Protein AF-A0A3N8IE94-F1 (afdb_monomer)

Foldseek 3Di:
DVQLVLLVVLCVVLVPPPDDPVLVVVCVVPVPCVPNPDPVVVVVVVCCSRCVSVVVVVVLCVVCVPDDDPVVSVVVVVVSSVVNSVVSVCVSCVSVVVVVVVVVVD

Solvent-accessible surface area (backbone atoms only — not comparable to full-atom values): 6148 Å² total; per-residue (Å²): 109,68,25,43,52,53,42,51,49,48,54,52,53,64,69,67,50,88,70,63,67,88,70,58,64,67,44,74,77,68,61,55,49,88,77,70,44,63,66,67,58,56,52,50,51,52,49,49,66,45,46,51,45,31,52,54,51,52,51,52,47,64,55,32,76,80,74,52,57,72,71,58,42,50,53,53,51,51,52,52,50,52,52,52,50,51,51,53,50,43,66,66,42,49,78,53,54,61,51,53,58,59,61,75,75,106

Radius of gyration: 17.53 Å; Cα contacts (8 Å, |Δi|>4): 52; chains: 1; bounding box: 43×29×46 Å

Seq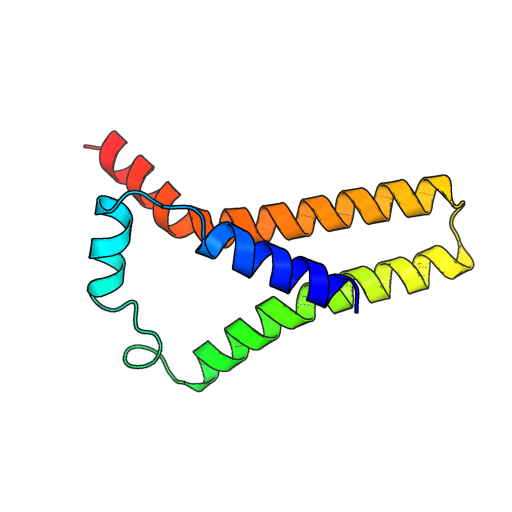uence (106 aa):
MWGLLVAAACLYVFGHIPWPDALQSRSAGCSDMEHCAPHAVYIATLLITVIWPSVVFATLNVFAYKRWSLRRWSIKFAASTLFVMLIYLLLHVAPYLWLVDRWLAR

Structure (mmCIF, N/CA/C/O backbone):
data_AF-A0A3N8IE94-F1
#
_entry.id   AF-A0A3N8IE94-F1
#
loop_
_atom_site.group_PDB
_atom_site.id
_atom_site.type_symbol
_atom_site.label_atom_id
_atom_site.label_alt_id
_atom_site.label_comp_id
_atom_site.label_asym_id
_atom_site.label_entity_id
_atom_site.label_seq_id
_atom_site.pdbx_PDB_ins_code
_atom_site.Cartn_x
_atom_site.Cartn_y
_atom_site.Cartn_z
_atom_site.occupancy
_atom_site.B_iso_or_equiv
_atom_site.auth_seq_id
_atom_site.auth_comp_id
_atom_site.auth_asym_id
_atom_site.auth_atom_id
_atom_site.pdbx_PDB_model_num
ATOM 1 N N . MET A 1 1 ? -12.677 -3.606 2.603 1.00 69.00 1 MET A N 1
ATOM 2 C CA . MET A 1 1 ? -12.817 -2.789 1.374 1.00 69.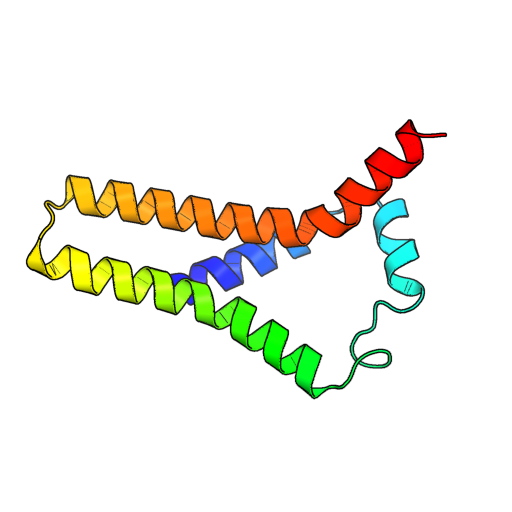00 1 MET A CA 1
ATOM 3 C C . MET A 1 1 ? -11.872 -1.587 1.340 1.00 69.00 1 MET A C 1
ATOM 5 O O . MET A 1 1 ? -11.334 -1.330 0.277 1.00 69.00 1 MET A O 1
ATOM 9 N N . TRP A 1 2 ? -11.594 -0.893 2.456 1.00 81.25 2 TRP A N 1
ATOM 10 C CA . TRP A 1 2 ? -10.675 0.265 2.453 1.00 81.25 2 TRP A CA 1
ATOM 11 C C . TRP A 1 2 ? -9.277 -0.020 1.876 1.00 81.25 2 TRP A C 1
ATOM 13 O O . TRP A 1 2 ? -8.803 0.734 1.039 1.00 81.25 2 TRP A O 1
ATOM 23 N N . GLY A 1 3 ? -8.641 -1.136 2.250 1.00 78.00 3 GLY A N 1
ATOM 24 C CA . GLY A 1 3 ? -7.313 -1.485 1.724 1.00 78.00 3 GLY A CA 1
ATOM 25 C C . GLY A 1 3 ? -7.269 -1.659 0.202 1.00 78.00 3 GLY A C 1
ATOM 26 O O . GLY A 1 3 ? -6.333 -1.192 -0.432 1.00 78.00 3 GLY A O 1
ATOM 27 N N . LEU A 1 4 ? -8.313 -2.253 -0.380 1.00 83.50 4 LEU A N 1
ATOM 28 C CA . LEU A 1 4 ? -8.497 -2.373 -1.830 1.00 83.50 4 LEU A CA 1
ATOM 29 C C . LEU A 1 4 ? -8.647 -1.006 -2.511 1.00 83.50 4 LEU A C 1
ATOM 31 O O . LEU A 1 4 ? -8.066 -0.788 -3.567 1.00 83.50 4 LEU A O 1
ATOM 35 N N . LEU A 1 5 ? -9.391 -0.079 -1.899 1.00 84.81 5 LEU A N 1
ATOM 36 C CA . LEU A 1 5 ? -9.546 1.282 -2.423 1.00 84.81 5 LEU A CA 1
ATOM 37 C C . LEU A 1 5 ? -8.217 2.040 -2.416 1.00 84.81 5 LEU A C 1
ATOM 39 O O . LEU A 1 5 ? -7.877 2.674 -3.409 1.00 84.81 5 LEU A O 1
ATOM 43 N N . VAL A 1 6 ? -7.448 1.936 -1.327 1.00 81.88 6 VAL A N 1
ATOM 44 C CA . VAL A 1 6 ? -6.111 2.541 -1.233 1.00 81.88 6 VAL A CA 1
ATOM 45 C C . VAL A 1 6 ? -5.182 1.946 -2.291 1.00 81.88 6 VAL A C 1
ATOM 47 O O . VAL A 1 6 ? -4.539 2.695 -3.015 1.00 81.88 6 VAL A O 1
ATOM 50 N N . ALA A 1 7 ? -5.164 0.618 -2.437 1.00 83.31 7 ALA A N 1
ATOM 51 C CA . ALA A 1 7 ? -4.390 -0.063 -3.472 1.00 83.31 7 ALA A CA 1
ATOM 52 C C . ALA A 1 7 ? -4.737 0.442 -4.881 1.00 83.31 7 ALA A C 1
ATOM 54 O O . ALA A 1 7 ? -3.847 0.831 -5.634 1.00 83.31 7 ALA A O 1
ATOM 55 N N . ALA A 1 8 ? -6.029 0.482 -5.220 1.00 83.19 8 ALA A N 1
ATOM 56 C CA . ALA A 1 8 ? -6.503 0.947 -6.520 1.00 83.19 8 ALA A CA 1
ATOM 57 C C . ALA A 1 8 ? -6.142 2.418 -6.772 1.00 83.19 8 ALA A C 1
ATOM 59 O O . ALA A 1 8 ? -5.651 2.751 -7.847 1.00 83.19 8 ALA A O 1
ATOM 60 N N . ALA A 1 9 ? -6.328 3.285 -5.772 1.00 83.56 9 ALA A N 1
ATOM 61 C CA . ALA A 1 9 ? -5.979 4.697 -5.870 1.00 83.56 9 ALA A CA 1
ATOM 62 C C . ALA A 1 9 ? -4.472 4.899 -6.080 1.00 83.56 9 ALA A C 1
ATOM 64 O O . ALA A 1 9 ? -4.083 5.671 -6.950 1.00 83.56 9 ALA A O 1
ATOM 65 N N . CYS A 1 10 ? -3.620 4.181 -5.341 1.00 83.50 10 CYS A N 1
ATOM 66 C CA . CYS A 1 10 ? -2.169 4.251 -5.517 1.00 83.50 10 CYS A CA 1
ATOM 67 C C . CYS A 1 10 ? -1.742 3.794 -6.915 1.00 83.50 10 CYS A C 1
ATOM 69 O O . CYS A 1 10 ? -0.974 4.491 -7.572 1.00 83.50 10 CYS A O 1
ATOM 71 N N . LEU A 1 11 ? -2.254 2.651 -7.380 1.00 82.31 11 LEU A N 1
ATOM 72 C CA . LEU A 1 11 ? -1.944 2.130 -8.713 1.00 82.31 11 LEU A CA 1
ATOM 73 C C . LEU A 1 11 ? -2.390 3.097 -9.813 1.00 82.31 11 LEU A C 1
ATOM 75 O O . LEU A 1 11 ? -1.633 3.359 -10.743 1.00 82.31 11 LEU A O 1
ATOM 79 N N . TYR A 1 12 ? -3.588 3.668 -9.677 1.00 84.81 12 TYR A N 1
ATOM 80 C CA . TYR A 1 12 ? -4.113 4.643 -10.624 1.00 84.81 12 TYR A CA 1
ATOM 81 C C . TYR A 1 12 ? -3.265 5.916 -10.654 1.00 84.81 12 TYR A C 1
ATOM 83 O O . TYR A 1 12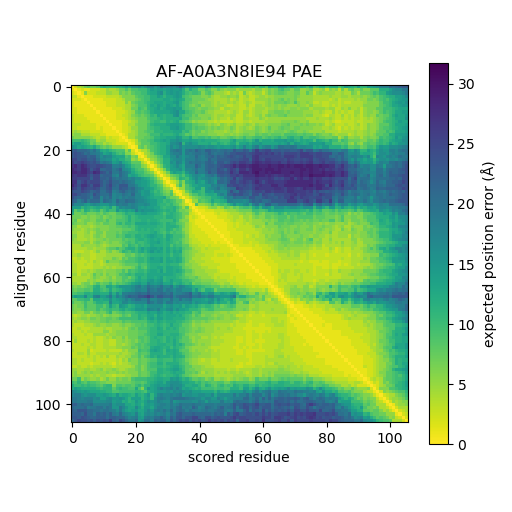 ? -2.814 6.320 -11.722 1.00 84.81 12 TYR A O 1
ATOM 91 N N . VAL A 1 13 ? -3.024 6.533 -9.493 1.00 85.06 13 VAL A N 1
ATOM 92 C CA . VAL A 1 13 ? -2.290 7.800 -9.401 1.00 85.06 13 VAL A CA 1
ATOM 93 C C . VAL A 1 13 ? -0.861 7.623 -9.894 1.00 85.06 13 VAL A C 1
ATOM 95 O O . VAL A 1 13 ? -0.444 8.352 -10.785 1.00 85.06 13 VAL A O 1
ATOM 98 N N . PHE A 1 14 ? -0.118 6.643 -9.375 1.00 81.38 14 PHE A N 1
ATOM 99 C CA . PHE A 1 14 ? 1.284 6.460 -9.756 1.00 81.38 14 PHE A CA 1
ATOM 100 C C . PHE A 1 14 ? 1.449 5.995 -11.204 1.00 81.38 14 PHE A C 1
ATOM 102 O O . PHE A 1 14 ? 2.437 6.362 -11.833 1.00 81.38 14 PHE A O 1
ATOM 109 N N . GLY A 1 15 ? 0.471 5.272 -11.757 1.00 76.69 15 GLY A N 1
ATOM 110 C CA . GLY A 1 15 ? 0.446 4.917 -13.177 1.00 76.69 15 GLY A CA 1
ATOM 111 C C . GLY A 1 15 ? 0.147 6.088 -14.121 1.00 76.69 15 GLY A C 1
ATOM 112 O O . GLY A 1 15 ? 0.527 6.024 -15.283 1.00 76.69 15 GLY A O 1
ATOM 113 N N . HIS A 1 16 ? -0.505 7.155 -13.644 1.00 81.12 16 HIS A N 1
ATOM 114 C CA . HIS A 1 16 ? -0.817 8.350 -14.447 1.00 81.12 16 HIS A CA 1
ATOM 115 C C . HIS A 1 16 ? 0.190 9.491 -14.274 1.00 81.12 16 HIS A C 1
ATOM 117 O O . HIS A 1 16 ? 0.089 10.504 -14.966 1.00 81.12 16 HIS A O 1
ATOM 123 N N . ILE A 1 17 ? 1.149 9.364 -13.354 1.00 81.50 17 ILE A N 1
ATOM 124 C CA . ILE A 1 17 ? 2.246 10.324 -13.259 1.00 81.50 17 ILE A CA 1
ATOM 125 C C . ILE A 1 17 ? 3.131 10.140 -14.501 1.00 81.50 17 ILE A C 1
ATOM 127 O O . ILE A 1 17 ? 3.569 9.020 -14.762 1.00 81.50 17 ILE A O 1
ATOM 131 N N . PRO A 1 18 ? 3.400 11.204 -15.278 1.00 73.25 18 PRO A N 1
ATOM 132 C CA . PRO A 1 18 ? 4.284 11.121 -16.432 1.00 73.25 18 PRO A CA 1
ATOM 133 C C . PRO A 1 18 ? 5.731 10.982 -15.947 1.00 73.25 18 PRO A C 1
ATOM 135 O O . PRO A 1 18 ? 6.398 11.964 -15.617 1.00 73.25 18 PRO A O 1
ATOM 138 N N . TRP A 1 19 ? 6.201 9.741 -15.846 1.00 71.81 19 TRP A N 1
ATOM 139 C CA . TRP A 1 19 ? 7.596 9.438 -15.546 1.00 71.81 19 TRP A CA 1
ATOM 140 C C . TRP A 1 19 ? 8.469 9.729 -16.784 1.00 71.81 19 TRP A C 1
ATOM 142 O O . TRP A 1 19 ? 8.017 9.498 -17.901 1.00 71.81 19 TRP A O 1
ATOM 152 N N . PRO A 1 20 ? 9.702 10.248 -16.626 1.00 69.69 20 PRO A N 1
ATOM 153 C CA . PRO A 1 20 ? 10.565 10.608 -17.758 1.00 69.69 20 PRO A CA 1
ATOM 154 C C . PRO A 1 20 ? 10.812 9.460 -18.761 1.00 69.69 20 PRO A C 1
ATOM 156 O O . PRO A 1 20 ? 11.140 8.350 -18.356 1.00 69.69 20 PRO A O 1
ATOM 159 N N . ASP A 1 21 ? 10.775 9.736 -20.070 1.00 56.31 21 ASP A N 1
ATOM 160 C CA . ASP A 1 21 ? 10.826 8.722 -21.149 1.00 56.31 21 ASP A CA 1
ATOM 161 C C . ASP A 1 21 ? 12.095 7.841 -21.151 1.00 56.31 21 ASP A C 1
ATOM 163 O O . ASP A 1 21 ? 12.058 6.662 -21.510 1.00 56.31 21 ASP A O 1
ATOM 167 N N . ALA A 1 22 ? 13.231 8.364 -20.673 1.00 53.06 22 ALA A N 1
ATOM 168 C CA . ALA A 1 22 ? 14.462 7.585 -20.479 1.00 53.06 22 ALA A CA 1
ATOM 169 C C . ALA A 1 22 ? 14.311 6.446 -19.440 1.00 53.06 22 ALA A C 1
ATOM 171 O O . ALA A 1 22 ? 15.136 5.531 -19.404 1.00 53.06 22 ALA A O 1
ATOM 172 N N . LEU A 1 23 ? 13.260 6.493 -18.613 1.00 52.19 23 LEU A N 1
ATOM 173 C CA . LEU A 1 23 ? 12.887 5.483 -17.616 1.00 52.19 23 LEU A CA 1
ATOM 174 C C . LEU A 1 23 ? 11.905 4.441 -18.172 1.00 52.19 23 LEU A C 1
ATOM 176 O O . LEU A 1 23 ? 11.809 3.354 -17.611 1.00 52.19 23 LEU A O 1
ATOM 180 N N . GLN A 1 24 ? 11.221 4.738 -19.280 1.00 50.00 24 GLN A N 1
ATOM 181 C CA . GLN A 1 24 ? 10.214 3.871 -19.900 1.00 50.00 24 GLN A CA 1
ATOM 182 C C . GLN A 1 24 ? 10.814 2.943 -20.974 1.00 50.00 24 GLN A C 1
ATOM 184 O O . GLN A 1 24 ? 10.307 1.852 -21.227 1.00 50.00 24 GLN A O 1
ATOM 189 N N . SER A 1 25 ? 11.952 3.330 -21.558 1.00 43.84 25 SER A N 1
ATOM 190 C CA . SER A 1 25 ? 12.607 2.599 -22.654 1.00 43.84 25 SER A CA 1
ATOM 191 C C . SER A 1 25 ? 13.399 1.352 -22.235 1.00 43.84 25 SER A C 1
ATOM 193 O O . SER A 1 25 ? 13.730 0.537 -23.092 1.00 43.84 25 SER A O 1
ATOM 195 N N . ARG A 1 26 ? 13.742 1.169 -20.948 1.00 48.12 26 ARG A N 1
ATOM 196 C CA . ARG A 1 26 ? 14.540 0.003 -20.493 1.00 48.12 26 ARG A CA 1
ATOM 197 C C . ARG A 1 26 ? 13.717 -1.094 -19.811 1.00 48.12 26 ARG A C 1
ATOM 199 O O . ARG A 1 26 ? 14.203 -2.215 -19.690 1.00 48.12 26 ARG A O 1
ATOM 206 N N . SER A 1 27 ? 12.461 -0.821 -19.469 1.00 47.53 27 SER A N 1
ATOM 207 C CA . SER A 1 27 ? 11.441 -1.852 -19.240 1.00 47.53 27 SER A CA 1
ATOM 208 C C . SER A 1 27 ? 11.117 -2.606 -20.540 1.00 47.53 27 SER A C 1
ATOM 210 O O . SER A 1 27 ? 10.966 -3.821 -20.523 1.00 47.53 27 SER A O 1
ATOM 212 N N . ALA A 1 28 ? 11.175 -1.947 -21.700 1.00 48.62 28 ALA A N 1
ATOM 213 C CA . ALA A 1 28 ? 10.900 -2.572 -23.001 1.00 48.62 28 ALA A CA 1
ATOM 214 C C . ALA A 1 28 ? 11.892 -3.684 -23.436 1.00 48.62 28 ALA A C 1
ATOM 216 O O . ALA A 1 28 ? 11.690 -4.312 -24.469 1.00 48.62 28 ALA A O 1
ATOM 217 N N . GLY A 1 29 ? 12.968 -3.947 -22.678 1.00 48.62 29 GLY A N 1
ATOM 218 C CA . GLY A 1 29 ? 13.945 -4.996 -23.008 1.00 48.62 29 GLY A CA 1
ATOM 219 C C . GLY A 1 29 ? 13.555 -6.425 -22.593 1.00 48.62 29 GLY A C 1
ATOM 220 O O . GLY A 1 29 ? 14.059 -7.365 -23.196 1.00 48.62 29 GLY A O 1
ATOM 221 N N . CYS A 1 30 ? 12.710 -6.591 -21.563 1.00 54.41 30 CYS A N 1
ATOM 222 C CA . CYS A 1 30 ? 12.032 -7.848 -21.154 1.00 54.41 30 CYS A CA 1
ATOM 223 C C . CYS A 1 30 ? 11.150 -7.606 -19.897 1.00 54.41 30 CYS A C 1
ATOM 225 O O . CYS A 1 30 ? 11.141 -8.427 -18.981 1.00 54.41 30 CYS A O 1
ATOM 227 N N . SER A 1 31 ? 10.478 -6.453 -19.750 1.00 51.81 31 SER A N 1
ATOM 228 C CA . SER A 1 31 ? 9.561 -6.222 -18.612 1.00 51.81 31 SER A CA 1
ATOM 229 C C . SER A 1 31 ? 8.127 -6.652 -18.887 1.00 51.81 31 SER A C 1
ATOM 231 O O . SER A 1 31 ? 7.288 -6.523 -17.995 1.00 51.81 31 SER A O 1
ATOM 233 N N . ASP A 1 32 ? 7.841 -7.158 -20.084 1.00 52.25 32 ASP A N 1
ATOM 234 C CA . ASP A 1 32 ? 6.590 -7.843 -20.376 1.00 52.25 32 ASP A CA 1
ATOM 235 C C . ASP A 1 32 ? 6.617 -9.190 -19.648 1.00 52.25 32 ASP A C 1
ATOM 237 O O . ASP A 1 32 ? 7.027 -10.233 -20.161 1.00 52.25 32 ASP A O 1
ATOM 241 N N . MET A 1 33 ? 6.207 -9.146 -18.378 1.00 50.88 33 MET A N 1
ATOM 242 C CA . MET A 1 33 ? 6.053 -10.311 -17.501 1.00 50.88 33 MET A CA 1
ATOM 243 C C . MET A 1 33 ? 5.100 -11.359 -18.097 1.00 50.88 33 MET A C 1
ATOM 245 O O . MET A 1 33 ? 5.142 -12.515 -17.688 1.00 50.88 33 MET A O 1
ATOM 249 N N . GLU A 1 34 ? 4.264 -10.965 -19.062 1.00 52.81 34 GLU A N 1
ATOM 250 C CA . GLU A 1 34 ? 3.399 -11.853 -19.842 1.00 52.81 34 GLU A CA 1
ATOM 251 C C . GLU A 1 34 ? 4.173 -12.810 -20.763 1.00 52.81 34 GLU A C 1
ATOM 253 O O . GLU A 1 34 ? 3.669 -13.888 -21.066 1.00 52.81 34 GLU A O 1
ATOM 258 N N . HIS A 1 35 ? 5.404 -12.460 -21.155 1.00 51.66 35 HIS A N 1
ATOM 259 C CA . HIS A 1 35 ? 6.257 -13.289 -22.013 1.00 51.66 35 HIS A CA 1
ATOM 260 C C . HIS A 1 35 ? 7.542 -13.784 -21.324 1.00 51.66 35 HIS A C 1
ATOM 262 O O . HIS A 1 35 ? 8.011 -14.871 -21.660 1.00 51.66 35 HIS A O 1
ATOM 268 N N . CYS A 1 36 ? 8.115 -13.041 -20.364 1.00 55.12 36 CYS A N 1
ATOM 269 C CA . CYS A 1 36 ? 9.426 -13.377 -19.773 1.00 55.12 36 CYS A CA 1
ATOM 270 C C . CYS A 1 36 ? 9.358 -14.117 -18.410 1.00 55.12 36 CYS A C 1
ATOM 272 O O . CYS A 1 36 ? 10.378 -14.644 -17.962 1.00 55.12 36 CYS A O 1
ATOM 274 N N . ALA A 1 37 ? 8.200 -14.191 -17.736 1.00 56.00 37 ALA A N 1
ATOM 275 C CA . ALA A 1 37 ? 8.052 -14.832 -16.419 1.00 56.00 37 ALA A CA 1
ATOM 276 C C . ALA A 1 37 ? 6.960 -15.921 -16.418 1.00 56.00 37 ALA A C 1
ATOM 278 O O . ALA A 1 37 ? 6.015 -15.848 -17.202 1.00 56.00 37 ALA A O 1
ATOM 279 N N . PRO A 1 38 ? 7.026 -16.936 -15.529 1.00 69.56 38 PRO A N 1
ATOM 280 C CA . PRO A 1 38 ? 5.951 -17.914 -15.416 1.00 69.56 38 PRO A CA 1
ATOM 281 C C . PRO A 1 38 ? 4.654 -17.192 -15.035 1.00 69.56 38 PRO A C 1
ATOM 283 O O . PRO A 1 38 ? 4.608 -16.507 -14.015 1.00 69.56 38 PRO A O 1
ATOM 286 N N . HIS A 1 39 ? 3.588 -17.385 -15.814 1.00 69.62 39 HIS A N 1
ATOM 287 C CA . HIS A 1 39 ? 2.284 -16.723 -15.646 1.00 69.62 39 HIS A CA 1
ATOM 288 C C . HIS A 1 39 ? 1.734 -16.791 -14.202 1.00 69.62 39 HIS A C 1
ATOM 290 O O . HIS A 1 39 ? 1.087 -15.866 -13.712 1.00 69.62 39 HIS A O 1
ATOM 296 N N . ALA A 1 40 ? 2.055 -17.865 -13.474 1.00 72.62 40 ALA A N 1
ATOM 297 C CA . ALA A 1 40 ? 1.706 -18.032 -12.064 1.00 72.62 40 ALA A CA 1
ATOM 298 C C . ALA A 1 40 ? 2.375 -17.002 -11.132 1.00 72.62 40 ALA A C 1
ATOM 300 O O . ALA A 1 40 ? 1.743 -16.547 -10.181 1.00 72.62 40 ALA A O 1
ATOM 301 N N . VAL A 1 41 ? 3.625 -16.611 -11.403 1.00 72.94 41 VAL A N 1
ATOM 302 C CA . VAL A 1 41 ? 4.360 -15.610 -10.613 1.00 72.94 41 VAL A CA 1
ATOM 303 C C . VAL A 1 41 ? 3.714 -14.241 -10.783 1.00 72.94 41 VAL A C 1
ATOM 305 O O . VAL A 1 41 ? 3.456 -13.571 -9.790 1.00 72.94 41 VAL A O 1
ATOM 308 N N . TYR A 1 42 ? 3.361 -13.868 -12.015 1.00 72.19 42 TYR A N 1
ATOM 309 C CA . TYR A 1 42 ? 2.671 -12.609 -12.301 1.00 72.19 42 TYR A CA 1
ATOM 310 C C . TYR A 1 42 ? 1.330 -12.502 -11.556 1.00 72.19 42 TYR A C 1
ATOM 312 O O . TYR A 1 42 ? 1.089 -11.528 -10.839 1.00 72.19 42 TYR A O 1
ATOM 320 N N . ILE A 1 43 ? 0.487 -13.537 -11.654 1.00 75.88 43 ILE A N 1
ATOM 321 C CA . ILE A 1 43 ? -0.805 -13.579 -10.955 1.00 75.88 43 ILE A CA 1
ATOM 322 C C . ILE A 1 43 ? -0.604 -13.525 -9.436 1.00 75.88 43 ILE A C 1
ATOM 324 O O . ILE A 1 43 ? -1.296 -12.771 -8.751 1.00 75.88 43 ILE A O 1
ATOM 328 N N . ALA A 1 44 ? 0.342 -14.298 -8.897 1.00 80.31 44 ALA A N 1
ATOM 329 C CA . ALA A 1 44 ? 0.620 -14.319 -7.466 1.00 80.31 44 ALA A CA 1
ATOM 330 C C . ALA A 1 44 ? 1.086 -12.948 -6.958 1.00 80.31 44 ALA A C 1
ATOM 3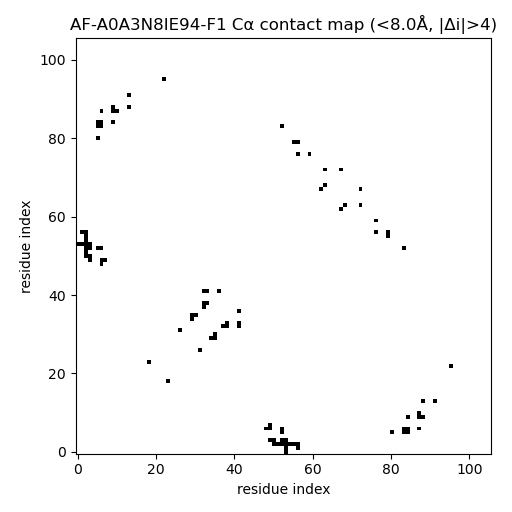32 O O . ALA A 1 44 ? 0.580 -12.477 -5.940 1.00 80.31 44 ALA A O 1
ATOM 333 N N . THR A 1 45 ? 1.992 -12.281 -7.678 1.00 78.00 45 THR A N 1
ATOM 334 C CA . THR A 1 45 ? 2.433 -10.923 -7.349 1.00 78.00 45 THR A CA 1
ATOM 335 C C . THR A 1 45 ? 1.246 -9.972 -7.326 1.00 78.00 45 THR A C 1
ATOM 337 O O . THR A 1 45 ? 1.032 -9.318 -6.313 1.00 78.00 45 THR A O 1
ATOM 340 N N . LEU A 1 46 ? 0.419 -9.959 -8.373 1.00 81.00 46 LEU A N 1
ATOM 341 C CA . LEU A 1 46 ? -0.730 -9.060 -8.472 1.00 81.00 46 LEU A CA 1
ATOM 342 C C . LEU A 1 46 ? -1.738 -9.285 -7.333 1.00 81.00 46 LEU A C 1
ATOM 344 O O . LEU A 1 46 ? -2.185 -8.328 -6.696 1.00 81.00 46 LEU A O 1
ATOM 348 N N . LEU A 1 47 ? -2.04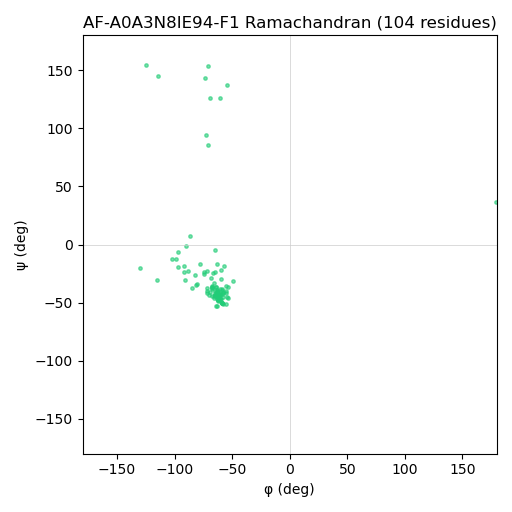0 -10.545 -7.011 1.00 84.62 47 LEU A N 1
ATOM 349 C CA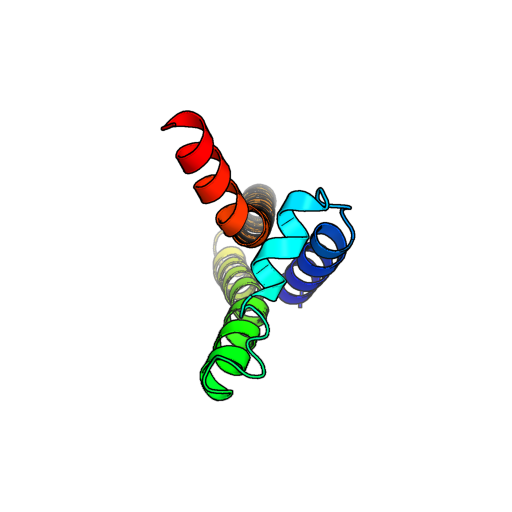 . LEU A 1 47 ? -2.918 -10.900 -5.895 1.00 84.62 47 LEU A CA 1
ATOM 350 C C . LEU A 1 47 ? -2.351 -10.442 -4.554 1.00 84.62 47 LEU A C 1
ATOM 352 O O . LEU A 1 47 ? -3.070 -9.822 -3.772 1.00 84.62 47 LEU A O 1
ATOM 356 N N . ILE A 1 48 ? -1.071 -10.711 -4.289 1.00 85.56 48 ILE A N 1
ATOM 357 C CA . ILE A 1 48 ? -0.417 -10.275 -3.054 1.00 85.56 48 ILE A CA 1
ATOM 358 C C . ILE A 1 48 ? -0.494 -8.760 -2.959 1.00 85.56 48 ILE A C 1
ATOM 360 O O . ILE A 1 48 ? -0.970 -8.262 -1.940 1.00 85.56 48 ILE A O 1
ATOM 364 N N . THR A 1 49 ? -0.111 -8.045 -4.023 1.00 80.56 49 THR A N 1
ATOM 365 C CA . THR A 1 49 ? -0.128 -6.584 -4.082 1.00 80.56 49 THR A CA 1
ATOM 366 C C . THR A 1 49 ? -1.515 -6.037 -3.762 1.00 80.56 49 THR A C 1
ATOM 368 O O . THR A 1 49 ? -1.615 -5.096 -2.992 1.00 80.56 49 THR A O 1
ATOM 371 N N . VAL A 1 50 ? -2.596 -6.632 -4.262 1.00 82.56 50 VAL A N 1
ATOM 372 C CA . VAL A 1 50 ? -3.957 -6.116 -4.039 1.00 82.56 50 VAL A CA 1
ATOM 373 C C . VAL A 1 50 ? -4.547 -6.524 -2.678 1.00 82.56 50 VAL A C 1
ATOM 375 O O . VAL A 1 50 ? -5.288 -5.755 -2.057 1.00 82.56 50 VAL A O 1
ATOM 378 N N . ILE A 1 51 ? -4.243 -7.727 -2.187 1.00 86.25 51 ILE A N 1
ATOM 379 C CA . ILE A 1 51 ? -4.892 -8.303 -0.998 1.00 86.25 51 ILE A CA 1
ATOM 380 C C . ILE A 1 51 ? -4.227 -7.836 0.300 1.00 86.25 51 ILE A C 1
ATOM 382 O O . ILE A 1 51 ? -4.929 -7.573 1.283 1.00 86.25 51 ILE A O 1
ATOM 386 N N . TRP A 1 52 ? -2.898 -7.688 0.323 1.00 87.00 52 TRP A N 1
ATOM 387 C CA . TRP A 1 52 ? -2.160 -7.396 1.557 1.00 87.00 52 TRP A CA 1
ATOM 388 C C . TRP A 1 52 ? -2.645 -6.142 2.317 1.00 87.00 52 TRP A C 1
ATOM 390 O O . TRP A 1 52 ? -2.797 -6.237 3.540 1.00 87.00 52 TRP A O 1
ATOM 400 N N . PRO A 1 53 ? -3.007 -5.004 1.679 1.00 85.50 53 PRO A N 1
ATOM 401 C CA . PRO A 1 53 ? -3.457 -3.823 2.412 1.00 85.50 53 PRO A CA 1
ATOM 402 C C . PRO A 1 53 ? -4.799 -4.094 3.091 1.00 85.50 53 PRO A C 1
ATOM 404 O O . PRO A 1 53 ? -5.037 -3.667 4.219 1.00 85.50 53 PRO A O 1
ATOM 407 N N . SER A 1 54 ? -5.678 -4.857 2.434 1.00 88.06 54 SER A N 1
ATOM 408 C CA . SER A 1 54 ? -6.970 -5.248 3.002 1.00 88.06 54 SER A CA 1
ATOM 409 C C . SER A 1 54 ? -6.803 -6.094 4.261 1.00 88.06 54 SER A C 1
ATOM 411 O O . SER A 1 54 ? -7.526 -5.863 5.230 1.00 88.06 54 SER A O 1
ATOM 413 N N . VAL A 1 55 ? -5.827 -7.007 4.284 1.00 88.50 55 VAL A N 1
ATOM 414 C CA . VAL A 1 55 ? -5.501 -7.819 5.468 1.00 88.50 55 VAL A CA 1
ATOM 415 C C . VAL A 1 55 ? -4.981 -6.940 6.609 1.00 88.50 55 VAL A C 1
ATOM 417 O O . VAL A 1 55 ? -5.441 -7.075 7.745 1.00 88.50 55 VAL A O 1
ATOM 420 N N . VAL A 1 56 ? -4.092 -5.985 6.319 1.00 88.62 56 VAL A N 1
ATOM 421 C CA . VAL A 1 56 ? -3.558 -5.038 7.315 1.00 88.62 56 VAL A CA 1
ATOM 422 C C . VAL A 1 56 ? -4.676 -4.202 7.945 1.00 88.62 56 VAL A C 1
ATOM 424 O O . VAL A 1 56 ? -4.797 -4.145 9.172 1.00 88.62 56 VAL A O 1
ATOM 427 N N . PHE A 1 57 ? -5.548 -3.602 7.130 1.00 88.00 57 PHE A N 1
ATOM 428 C CA . PHE A 1 57 ? -6.660 -2.797 7.638 1.00 88.00 57 PHE A CA 1
ATOM 429 C C . PHE A 1 57 ? -7.713 -3.630 8.373 1.00 88.00 57 PHE A C 1
ATOM 431 O O . PHE A 1 57 ? -8.254 -3.161 9.375 1.00 88.00 57 PHE A O 1
ATOM 438 N N . ALA A 1 58 ? -8.007 -4.853 7.923 1.00 89.50 58 ALA A N 1
ATOM 439 C CA . ALA A 1 58 ? -8.905 -5.755 8.643 1.00 89.50 58 ALA A CA 1
ATOM 440 C C . ALA A 1 58 ? -8.349 -6.068 10.040 1.00 89.50 58 ALA A C 1
ATOM 442 O O . ALA A 1 58 ? -9.049 -5.907 11.039 1.00 89.50 58 ALA A O 1
ATOM 443 N N . THR A 1 59 ? -7.060 -6.400 10.117 1.00 88.44 59 THR A N 1
ATOM 444 C CA . THR A 1 59 ? -6.360 -6.704 11.370 1.00 88.44 59 THR A CA 1
ATOM 445 C C . THR A 1 59 ? -6.381 -5.507 12.326 1.00 88.44 59 THR A C 1
ATOM 447 O O . THR A 1 59 ? -6.754 -5.645 13.491 1.00 88.44 59 THR A O 1
ATOM 450 N N . LEU A 1 60 ? -6.068 -4.303 11.832 1.00 87.62 60 LEU A N 1
ATOM 451 C CA . LEU A 1 6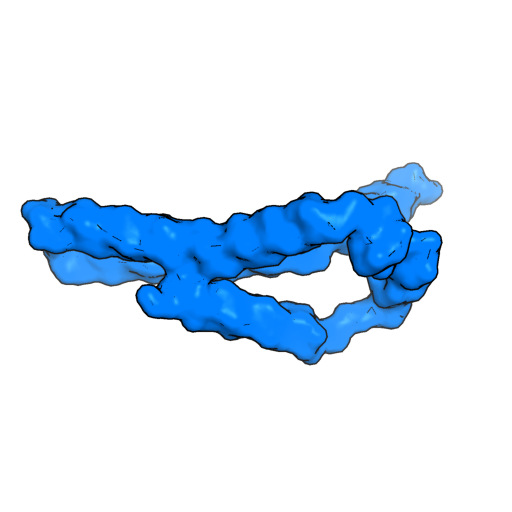0 ? -6.134 -3.068 12.621 1.00 87.62 60 LEU A CA 1
ATOM 452 C C . LEU A 1 60 ? -7.531 -2.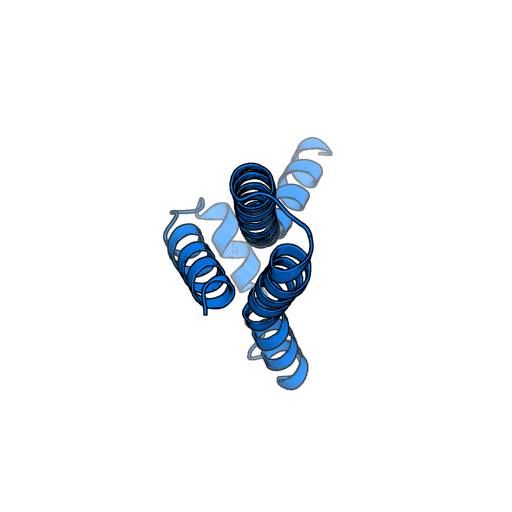806 13.189 1.00 87.62 60 LEU A C 1
ATOM 454 O O . LEU A 1 60 ? -7.645 -2.411 14.348 1.00 87.62 60 LEU A O 1
ATOM 458 N N . ASN A 1 61 ? -8.584 -3.045 12.405 1.00 87.12 61 ASN A N 1
ATOM 459 C CA . ASN A 1 61 ? -9.960 -2.867 12.868 1.00 87.12 61 ASN A CA 1
ATOM 460 C C . ASN A 1 61 ? -10.360 -3.906 13.924 1.00 87.12 61 ASN A C 1
ATOM 462 O O . ASN A 1 61 ? -10.957 -3.529 14.930 1.00 87.12 61 ASN A O 1
ATOM 466 N N . VAL A 1 62 ? -9.966 -5.175 13.760 1.00 89.00 62 VAL A N 1
ATOM 467 C CA . VAL A 1 62 ? -10.203 -6.233 14.761 1.00 89.00 62 VAL A CA 1
ATOM 468 C C . VAL A 1 62 ? -9.575 -5.867 16.109 1.00 89.00 62 VAL A C 1
ATOM 470 O O . VAL A 1 62 ? -10.224 -5.971 17.150 1.00 89.00 62 VAL A O 1
ATOM 473 N N . PHE A 1 63 ? -8.333 -5.377 16.108 1.00 84.75 63 PHE A N 1
ATOM 474 C CA . PHE A 1 63 ? -7.664 -4.961 17.344 1.00 84.75 63 PHE A CA 1
ATOM 475 C C . PHE A 1 63 ? -8.231 -3.670 17.933 1.00 84.75 63 PHE A C 1
ATOM 477 O O . PHE A 1 63 ? -8.333 -3.538 19.157 1.00 84.75 63 PHE A O 1
ATOM 484 N N . ALA A 1 64 ? -8.597 -2.714 17.081 1.00 85.56 64 ALA A N 1
ATOM 485 C CA . ALA A 1 64 ? -9.132 -1.439 17.526 1.00 85.56 64 ALA A CA 1
ATOM 486 C C . ALA A 1 64 ? -10.504 -1.577 18.186 1.00 85.56 64 ALA A C 1
ATOM 488 O O . ALA A 1 64 ? -10.733 -0.920 19.201 1.00 85.56 64 ALA A O 1
ATOM 489 N N . TYR A 1 65 ? -11.355 -2.473 17.670 1.00 76.44 65 TYR A N 1
ATOM 490 C CA . TYR A 1 65 ? -12.720 -2.691 18.155 1.00 76.44 65 TYR A CA 1
ATOM 491 C C . TYR A 1 65 ? -12.788 -2.976 19.661 1.00 76.44 65 TYR A C 1
ATOM 493 O O . TYR A 1 65 ? -13.694 -2.507 20.342 1.00 76.44 65 TYR A O 1
ATOM 501 N N . LYS A 1 66 ? -11.812 -3.711 20.209 1.00 73.31 66 LYS A N 1
ATOM 502 C CA . LYS A 1 66 ? -11.808 -4.089 21.631 1.00 73.31 66 LYS A CA 1
ATOM 503 C C . LYS A 1 66 ? -10.979 -3.197 22.553 1.00 73.31 66 LYS A C 1
ATOM 505 O O . LYS A 1 66 ? -11.155 -3.297 23.764 1.00 73.31 66 LYS A O 1
ATOM 510 N N . ARG A 1 67 ? -10.020 -2.414 22.045 1.00 78.00 67 ARG A N 1
ATOM 511 C CA . ARG A 1 67 ? -8.948 -1.861 22.902 1.00 78.00 67 ARG A CA 1
ATOM 512 C C . ARG A 1 67 ? -8.690 -0.364 22.787 1.00 78.00 67 ARG A C 1
ATOM 514 O O . ARG A 1 67 ? -8.026 0.165 23.679 1.00 78.00 67 ARG A O 1
ATOM 521 N N . TRP A 1 68 ? -9.088 0.322 21.715 1.00 86.06 68 TRP A N 1
ATOM 522 C CA . TRP A 1 68 ? -8.576 1.675 21.441 1.00 86.06 68 TRP A CA 1
ATOM 523 C C . TRP A 1 68 ? -9.645 2.764 21.522 1.00 86.06 68 TRP A C 1
ATOM 525 O O . TRP A 1 68 ? -10.784 2.572 21.117 1.00 86.06 68 TRP A O 1
ATOM 535 N N . SER A 1 69 ? -9.243 3.946 22.005 1.00 86.00 69 SER A N 1
ATOM 536 C CA . SER A 1 69 ? -10.041 5.163 21.855 1.00 86.00 69 SER A CA 1
ATOM 537 C C . SER A 1 69 ? -10.038 5.624 20.398 1.00 86.00 69 SER A C 1
ATOM 539 O O . SER A 1 69 ? -9.071 5.395 19.666 1.00 86.00 69 SER A O 1
ATOM 541 N N . LEU A 1 70 ? -11.092 6.334 19.992 1.00 84.88 70 LEU A N 1
ATOM 542 C CA . LEU A 1 70 ? -11.302 6.779 18.610 1.00 84.88 70 LEU A CA 1
ATOM 543 C C . LEU A 1 70 ? -10.113 7.595 18.062 1.00 84.88 70 LEU A C 1
ATOM 545 O O . LEU A 1 70 ? -9.707 7.417 16.917 1.00 84.88 70 LEU A O 1
ATOM 549 N N . ARG A 1 71 ? -9.468 8.398 18.922 1.00 86.12 71 ARG A N 1
ATOM 550 C CA . ARG A 1 71 ? -8.248 9.161 18.600 1.00 86.12 71 ARG A CA 1
ATOM 551 C C . ARG A 1 71 ? -7.021 8.274 18.358 1.00 86.12 71 ARG A C 1
ATOM 553 O O . ARG A 1 71 ? -6.209 8.568 17.491 1.00 86.12 71 ARG A O 1
ATOM 560 N N . ARG A 1 72 ? -6.852 7.187 19.120 1.00 89.06 72 ARG A N 1
ATOM 561 C CA . ARG A 1 72 ? -5.746 6.235 18.903 1.00 89.06 72 ARG A CA 1
ATOM 562 C C . ARG A 1 72 ? -5.978 5.417 17.639 1.00 89.06 72 ARG A C 1
ATOM 564 O O . ARG A 1 72 ? -5.033 5.188 16.890 1.00 89.06 72 ARG A O 1
ATOM 571 N N . TRP A 1 73 ? -7.223 5.008 17.400 1.00 90.19 73 TRP A N 1
ATOM 572 C CA . TRP A 1 73 ? -7.610 4.323 16.173 1.00 90.19 73 TRP A CA 1
ATOM 573 C C . TRP A 1 73 ? -7.328 5.175 14.938 1.00 90.19 73 TRP A C 1
ATOM 575 O O . TRP A 1 73 ? -6.630 4.696 14.048 1.00 90.19 73 TRP A O 1
ATOM 585 N N . SER A 1 74 ? -7.760 6.441 14.920 1.00 90.06 74 SER A N 1
ATOM 586 C CA . SER A 1 74 ? -7.557 7.313 13.759 1.00 90.06 74 SER A CA 1
ATOM 587 C C . SER A 1 74 ? -6.077 7.535 13.440 1.00 90.06 74 SER A C 1
ATOM 589 O O . SER A 1 74 ? -5.692 7.435 12.279 1.00 90.06 74 SER A O 1
ATOM 591 N N . ILE A 1 75 ? -5.223 7.739 14.452 1.00 91.62 75 ILE A N 1
ATOM 592 C CA . ILE A 1 75 ? -3.773 7.899 14.250 1.00 91.62 75 ILE A CA 1
ATOM 593 C C . ILE A 1 75 ? -3.162 6.638 13.632 1.00 91.62 75 ILE A C 1
ATOM 595 O O . ILE A 1 75 ? -2.430 6.730 12.648 1.00 91.62 75 ILE A O 1
ATOM 599 N N . LYS A 1 76 ? -3.464 5.449 14.172 1.00 89.50 76 LYS A N 1
ATOM 600 C CA . LYS A 1 76 ? -2.898 4.198 13.637 1.00 89.50 76 LYS A CA 1
ATOM 601 C C . LYS A 1 76 ? -3.431 3.877 12.243 1.00 89.50 76 LYS A C 1
ATOM 603 O O . LYS A 1 76 ? -2.688 3.377 11.406 1.00 89.50 76 LYS A O 1
ATOM 608 N N . PHE A 1 77 ? -4.699 4.185 11.988 1.00 89.25 77 PHE A N 1
ATOM 609 C CA . PHE A 1 77 ? -5.326 4.008 10.685 1.00 89.25 77 PHE A CA 1
ATOM 610 C C . PHE A 1 77 ? -4.708 4.936 9.627 1.00 89.25 77 PHE A C 1
ATOM 612 O O . PHE A 1 77 ? -4.362 4.485 8.533 1.00 89.25 77 PHE A O 1
ATOM 619 N N . ALA A 1 78 ? -4.492 6.209 9.970 1.00 91.12 78 ALA A N 1
ATOM 620 C CA . ALA A 1 78 ? -3.818 7.176 9.107 1.00 91.12 78 ALA A CA 1
ATOM 621 C C . ALA A 1 78 ? -2.361 6.771 8.838 1.00 91.12 78 ALA A C 1
ATOM 623 O O . ALA A 1 78 ? -1.946 6.711 7.683 1.00 91.12 78 ALA A O 1
ATOM 624 N N . ALA A 1 79 ? -1.611 6.399 9.880 1.00 92.75 79 ALA A N 1
ATOM 625 C CA . ALA A 1 79 ? -0.235 5.923 9.746 1.00 92.75 79 ALA A CA 1
ATOM 626 C C . ALA A 1 79 ? -0.140 4.675 8.853 1.00 92.75 79 ALA A C 1
ATOM 628 O O . ALA A 1 79 ? 0.721 4.607 7.981 1.00 92.75 79 ALA A O 1
ATOM 629 N N . SER A 1 80 ? -1.059 3.717 9.008 1.00 89.31 80 SER A N 1
ATOM 630 C CA . SER A 1 80 ? -1.120 2.533 8.144 1.00 89.31 80 SER A CA 1
ATOM 631 C C . SER A 1 80 ? -1.442 2.884 6.693 1.00 89.31 80 SER A C 1
ATOM 633 O O . SER A 1 80 ? -0.910 2.255 5.785 1.00 89.31 80 SER A O 1
ATOM 635 N N . THR A 1 81 ? -2.300 3.877 6.458 1.00 89.81 81 THR A N 1
ATOM 636 C CA . THR A 1 81 ? -2.628 4.338 5.101 1.00 89.81 81 THR A CA 1
ATOM 637 C C . THR A 1 81 ? -1.417 4.974 4.432 1.00 89.81 81 THR A C 1
ATOM 639 O O . THR A 1 81 ? -1.087 4.617 3.303 1.00 89.81 81 THR A O 1
ATOM 642 N N . LEU A 1 82 ? -0.707 5.847 5.148 1.00 91.88 82 LEU A N 1
ATOM 643 C CA . LEU A 1 82 ? 0.539 6.443 4.668 1.00 91.88 82 LEU A CA 1
ATOM 644 C C . LEU A 1 82 ? 1.604 5.379 4.390 1.00 91.88 82 LEU A C 1
ATOM 646 O O . LEU A 1 82 ? 2.258 5.429 3.355 1.00 91.88 82 LEU A O 1
ATOM 650 N N . PHE A 1 83 ? 1.739 4.389 5.273 1.00 90.56 83 PHE A N 1
ATOM 651 C CA . PHE A 1 83 ? 2.680 3.288 5.092 1.00 90.56 8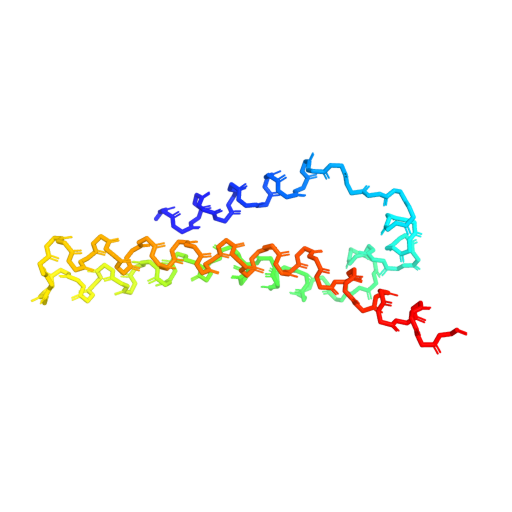3 PHE A CA 1
ATOM 652 C C . PHE A 1 83 ? 2.398 2.486 3.817 1.00 90.56 83 PHE A C 1
ATOM 654 O O . PHE A 1 83 ? 3.311 2.238 3.034 1.00 90.56 83 PHE A O 1
ATOM 661 N N . VAL A 1 84 ? 1.133 2.130 3.569 1.00 88.75 84 VAL A N 1
ATOM 662 C CA . VAL A 1 84 ? 0.730 1.451 2.329 1.00 88.75 84 VAL A CA 1
ATOM 663 C C . VAL A 1 84 ? 1.088 2.312 1.117 1.00 88.75 84 VAL A C 1
ATOM 665 O O . VAL A 1 84 ? 1.759 1.820 0.214 1.00 88.75 84 VAL A O 1
ATOM 668 N N . MET A 1 85 ? 0.718 3.597 1.113 1.00 88.06 85 MET A N 1
ATOM 669 C CA . MET A 1 85 ? 1.028 4.505 0.001 1.00 88.06 85 MET A CA 1
ATOM 670 C C . MET A 1 85 ? 2.531 4.606 -0.275 1.00 88.06 85 MET A C 1
ATOM 672 O O . MET A 1 85 ? 2.938 4.564 -1.433 1.00 88.06 85 MET A O 1
ATOM 676 N N . LEU A 1 86 ? 3.355 4.684 0.774 1.00 88.62 86 LEU A N 1
ATOM 677 C CA . LEU A 1 86 ? 4.813 4.711 0.653 1.00 88.62 86 LEU A CA 1
ATOM 678 C C . LEU A 1 86 ? 5.367 3.421 0.048 1.00 88.62 86 LEU A C 1
ATOM 680 O O . LEU A 1 86 ? 6.268 3.495 -0.779 1.00 88.62 86 LEU A O 1
ATOM 684 N N . ILE A 1 87 ? 4.824 2.255 0.409 1.00 87.56 87 ILE A N 1
ATOM 685 C CA . ILE A 1 87 ? 5.226 0.988 -0.214 1.00 87.56 87 ILE A CA 1
ATOM 686 C C . ILE A 1 87 ? 4.882 0.975 -1.705 1.00 87.56 87 ILE A C 1
ATOM 688 O O . ILE A 1 87 ? 5.724 0.579 -2.505 1.00 87.56 87 ILE A O 1
ATOM 692 N N . TYR A 1 88 ? 3.691 1.427 -2.104 1.00 85.19 88 TYR A N 1
ATOM 693 C CA . TYR A 1 88 ? 3.336 1.506 -3.527 1.00 85.19 88 TYR A CA 1
ATOM 694 C C . TYR A 1 88 ? 4.203 2.504 -4.289 1.00 85.19 88 TYR A C 1
ATOM 696 O O . TYR A 1 88 ? 4.630 2.210 -5.403 1.00 85.19 88 TYR A O 1
ATOM 704 N N . LEU A 1 89 ? 4.497 3.653 -3.680 1.00 84.81 89 LEU A N 1
ATOM 705 C CA . LEU A 1 89 ? 5.405 4.634 -4.256 1.00 84.81 89 LEU A CA 1
ATOM 706 C C . LEU A 1 89 ? 6.804 4.037 -4.420 1.00 84.81 89 LEU A C 1
ATOM 708 O O . LEU A 1 89 ? 7.400 4.166 -5.481 1.00 84.81 89 LEU A O 1
ATOM 712 N N . LEU A 1 90 ? 7.311 3.341 -3.401 1.00 83.19 90 LEU A N 1
ATOM 713 C CA . LEU A 1 90 ? 8.613 2.688 -3.456 1.00 83.19 90 LEU A CA 1
ATOM 714 C C . LEU A 1 90 ? 8.634 1.569 -4.493 1.00 83.19 90 LEU A C 1
ATOM 716 O O . LEU A 1 90 ? 9.603 1.475 -5.219 1.00 83.19 90 LEU A O 1
ATOM 720 N N . LEU A 1 91 ? 7.594 0.745 -4.612 1.00 79.25 91 LEU A N 1
ATOM 721 C CA . LEU A 1 91 ? 7.507 -0.278 -5.662 1.00 79.25 91 LEU A CA 1
ATOM 722 C C . LEU A 1 91 ? 7.570 0.339 -7.057 1.00 79.25 91 LEU A C 1
ATOM 724 O O . LEU A 1 91 ? 8.206 -0.217 -7.946 1.00 79.25 91 LEU A O 1
ATOM 728 N N . HIS A 1 92 ? 6.933 1.496 -7.227 1.00 75.06 92 HIS A N 1
ATOM 729 C CA . HIS A 1 92 ? 6.988 2.229 -8.476 1.00 75.06 92 HIS A CA 1
ATOM 730 C C . HIS A 1 92 ? 8.387 2.815 -8.703 1.00 75.06 92 HIS A C 1
ATOM 732 O O . HIS A 1 92 ? 8.919 2.679 -9.791 1.00 75.06 92 HIS A O 1
ATOM 738 N N . VAL A 1 93 ? 9.015 3.397 -7.673 1.00 77.94 93 VAL A N 1
ATOM 739 C CA . VAL A 1 93 ? 10.280 4.143 -7.780 1.00 77.94 93 VAL A CA 1
ATOM 740 C C . VAL A 1 93 ? 11.551 3.289 -7.638 1.00 77.94 93 VAL A C 1
ATOM 742 O O . VAL A 1 93 ? 12.612 3.666 -8.127 1.00 77.94 93 VAL A O 1
ATOM 745 N N . ALA A 1 94 ? 11.480 2.122 -7.003 1.00 75.25 94 ALA A N 1
ATOM 746 C CA . ALA A 1 94 ? 12.592 1.199 -6.764 1.00 75.25 94 ALA A CA 1
ATOM 747 C C . ALA A 1 94 ? 13.359 0.801 -8.034 1.00 75.25 94 ALA A C 1
ATOM 749 O O . ALA A 1 94 ? 14.591 0.878 -8.004 1.00 75.25 94 ALA A O 1
ATOM 750 N N . PRO A 1 95 ? 12.704 0.435 -9.157 1.00 67.44 95 PRO A N 1
ATOM 751 C CA . PRO A 1 95 ? 13.425 0.199 -10.406 1.00 67.44 95 PRO A CA 1
ATOM 752 C C . PRO A 1 95 ? 14.191 1.439 -10.900 1.00 67.44 95 PRO A C 1
ATOM 754 O O . PRO A 1 95 ? 15.168 1.288 -11.630 1.00 67.44 95 PRO A O 1
ATOM 757 N N . TYR A 1 96 ? 13.812 2.648 -10.473 1.00 65.88 96 TYR A N 1
ATOM 758 C CA . TYR A 1 96 ? 14.449 3.914 -10.853 1.00 65.88 96 TYR A CA 1
ATOM 759 C C . TYR A 1 96 ? 15.578 4.348 -9.898 1.00 65.88 96 TYR A C 1
ATOM 761 O O . TYR A 1 96 ? 16.545 4.961 -10.344 1.00 65.88 96 TYR A O 1
ATOM 769 N N . LEU A 1 97 ? 15.512 4.015 -8.602 1.00 65.06 97 LEU A N 1
ATOM 770 C CA . LEU A 1 97 ? 16.560 4.357 -7.619 1.00 65.06 97 LEU A CA 1
ATOM 771 C C . LEU A 1 97 ? 17.898 3.682 -7.944 1.00 65.06 97 LEU A C 1
ATOM 773 O O . LEU A 1 97 ? 18.944 4.325 -7.920 1.00 65.06 97 LEU A O 1
ATOM 777 N N . TRP A 1 98 ? 17.855 2.416 -8.359 1.00 59.03 98 TRP A N 1
ATOM 778 C CA . TRP A 1 98 ? 19.053 1.674 -8.757 1.00 59.03 98 TRP A CA 1
ATOM 779 C C . TRP A 1 98 ? 19.736 2.243 -10.018 1.00 59.03 98 TRP A C 1
ATOM 781 O O . TRP A 1 98 ? 20.936 2.057 -10.231 1.00 59.03 98 TRP A O 1
ATOM 791 N N . LEU A 1 99 ? 18.988 2.965 -10.861 1.00 56.22 99 LEU A N 1
ATOM 792 C CA . LEU A 1 99 ? 19.526 3.670 -12.027 1.00 56.22 99 LEU A CA 1
ATOM 793 C C . LEU A 1 99 ? 20.350 4.896 -11.615 1.00 56.22 99 LEU A C 1
ATOM 795 O O . LEU A 1 99 ? 21.419 5.108 -12.183 1.00 56.22 99 LEU A O 1
ATOM 799 N N . VAL A 1 100 ? 19.890 5.670 -10.629 1.00 57.88 100 VAL A N 1
ATOM 800 C CA . VAL A 1 100 ? 20.588 6.874 -10.145 1.00 57.88 100 VAL A CA 1
ATOM 801 C C . VAL A 1 100 ? 21.926 6.509 -9.496 1.00 57.88 100 VAL A C 1
ATOM 803 O O . VAL A 1 100 ? 22.943 7.114 -9.834 1.00 57.88 100 VAL A O 1
ATOM 806 N N . ASP A 1 101 ? 21.963 5.460 -8.667 1.00 58.03 101 ASP A N 1
ATOM 807 C CA . ASP A 1 101 ? 23.211 4.952 -8.073 1.00 58.03 101 ASP A CA 1
ATOM 808 C C . ASP A 1 101 ? 24.239 4.533 -9.139 1.00 58.03 101 ASP A C 1
ATOM 810 O O . ASP A 1 101 ? 25.432 4.811 -9.023 1.00 58.03 101 ASP A O 1
ATOM 814 N N . ARG A 1 102 ? 23.787 3.906 -10.233 1.00 54.44 102 ARG A N 1
ATOM 815 C CA . ARG A 1 102 ? 24.668 3.457 -11.323 1.00 54.44 102 ARG A CA 1
ATOM 816 C C . ARG A 1 102 ? 25.184 4.602 -12.207 1.00 54.44 102 ARG A C 1
ATOM 818 O O . ARG A 1 102 ? 26.224 4.437 -12.845 1.00 54.44 102 ARG A O 1
ATOM 825 N N . TRP A 1 103 ? 24.469 5.724 -12.284 1.00 49.97 103 TRP A N 1
ATOM 826 C CA . TRP A 1 103 ? 24.928 6.930 -12.986 1.00 49.97 103 TRP A CA 1
ATOM 827 C C . TRP A 1 103 ? 25.902 7.760 -12.147 1.00 49.97 103 TRP A C 1
ATOM 829 O O . TRP A 1 103 ? 26.826 8.324 -12.714 1.00 49.97 103 TRP A O 1
ATOM 839 N N . LEU A 1 104 ? 25.732 7.802 -10.823 1.00 55.16 104 LEU A N 1
ATOM 840 C CA . LEU A 1 104 ? 26.647 8.496 -9.905 1.00 55.16 104 LEU A CA 1
ATOM 841 C C . LEU A 1 104 ? 27.976 7.754 -9.689 1.00 55.16 104 LEU A C 1
ATOM 843 O O . LEU A 1 104 ? 28.969 8.369 -9.316 1.00 55.16 104 LEU A O 1
ATOM 847 N N . ALA A 1 105 ? 27.998 6.439 -9.913 1.00 55.34 105 ALA A N 1
ATOM 848 C CA . ALA A 1 105 ? 29.193 5.603 -9.794 1.00 55.34 105 ALA A CA 1
ATOM 849 C C . ALA A 1 105 ? 30.060 5.543 -11.072 1.00 55.34 105 ALA A C 1
ATOM 851 O O . ALA A 1 105 ? 30.977 4.722 -11.139 1.00 55.34 105 ALA A O 1
ATOM 852 N N . ARG A 1 106 ? 29.754 6.348 -12.097 1.00 47.31 106 ARG A N 1
ATOM 853 C CA . ARG A 1 106 ? 30.476 6.409 -13.375 1.00 47.31 106 ARG A CA 1
ATOM 854 C C . ARG A 1 106 ? 31.045 7.806 -13.588 1.00 47.31 106 ARG A C 1
ATOM 856 O O . ARG A 1 106 ? 32.169 7.875 -14.126 1.00 47.31 106 ARG A O 1
#

Secondary structure (DSSP, 8-state):
-HHHHHHHHHHHHHHHS---GGGTTTGGGT--HHHHS-HHHHHHHHHHHHHHHHHHHHHHHHHHHHH--HHHHHHHHHHHHHHHHHHHHHHHHHHHHHHHHHHHT-

pLDDT: mean 75.13, std 14.3, range [43.84, 92.75]

Mean predicted aligned error: 10.17 Å